Protein AF-A0A831SLT8-F1 (afdb_monomer_lite)

pLDDT: mean 89.21, std 11.45, range [41.09, 98.31]

Foldseek 3Di:
DPPPVLVVVLVVLQQVAFPLVQFAWPVNADACVNCVVPVVVDPDQWHAHPVNQWIAGPVVRDIDGQDPLQEDERRHGPVVVVVSCVVPQKHFYDDPRDGTGIHGVCSCVPPSVVVVVVSVVVVVVVVVVVVVVVVVVVVVVVVVVD

Secondary structure (DSSP, 8-state):
--SHHHHHHHHHHHHHSBGGGTSEEGGGPPPHHHHTT-GGG---SEEE-TTSSEEEETTTTEEEE--GGGEEETT-BHHHHHHHTTT-SEEEEEETTEEEEEEEGGGGGSHHHHHHHHHHHHHHHHHHHHHHHHHHHHHHHHHHT-

Radius of gyration: 22.19 Å; chains: 1; bounding box: 62×33×58 Å

Sequence (146 aa):
MTNRKLDDILEKFKQILTVEKIMTPREAFEYYEDWMDNLDETNFDILPAKNLKEYWNRKDKEFHRITSEIIVNTDLELWNLIDYFKDRDFYFVEQNGEIVGLVHFSDLNKQYVRILFYIIISELELKMHKVCNEKYRENEEEIKRK

Structure (mmCIF, N/CA/C/O backbone):
data_AF-A0A831SLT8-F1
#
_entry.id   AF-A0A831SLT8-F1
#
loop_
_atom_site.group_PDB
_atom_site.id
_atom_site.type_symbol
_atom_site.label_atom_id
_atom_site.label_alt_id
_atom_site.label_comp_id
_atom_site.label_asym_id
_atom_site.label_entity_id
_atom_site.label_seq_id
_atom_site.pdbx_PDB_ins_code
_atom_site.Cartn_x
_atom_site.Cartn_y
_atom_site.Cartn_z
_atom_site.occupancy
_atom_site.B_iso_or_equiv
_atom_site.auth_seq_id
_atom_site.auth_comp_id
_atom_site.auth_asym_id
_atom_site.auth_atom_id
_atom_site.pdbx_PDB_model_num
ATOM 1 N N . MET A 1 1 ? -17.936 10.193 31.405 1.00 41.09 1 MET A N 1
ATOM 2 C CA . MET A 1 1 ? -16.894 11.202 31.093 1.00 41.09 1 MET A CA 1
ATOM 3 C C . MET A 1 1 ? -15.635 10.599 30.438 1.00 41.09 1 MET A C 1
ATOM 5 O O . MET A 1 1 ? -14.632 11.289 30.340 1.00 41.09 1 MET A O 1
ATOM 9 N N . THR A 1 2 ? -15.673 9.363 29.914 1.00 51.66 2 THR A N 1
ATOM 10 C CA . THR A 1 2 ? -14.449 8.601 29.565 1.00 51.66 2 THR A CA 1
ATOM 11 C C . THR A 1 2 ? -14.179 8.457 28.055 1.00 51.66 2 THR A C 1
ATOM 13 O O . THR A 1 2 ? -13.103 8.016 27.685 1.00 51.66 2 THR A O 1
ATOM 16 N N . ASN A 1 3 ? -15.100 8.868 27.171 1.00 56.72 3 ASN A N 1
ATOM 17 C CA . ASN A 1 3 ? -14.991 8.585 25.728 1.00 56.72 3 ASN A CA 1
ATOM 18 C C . ASN A 1 3 ? -14.081 9.550 24.944 1.00 56.72 3 ASN A C 1
ATOM 20 O O . ASN A 1 3 ? -13.333 9.110 24.084 1.00 56.72 3 ASN A O 1
ATOM 24 N N . ARG A 1 4 ? -14.064 10.844 25.302 1.00 61.09 4 ARG A N 1
ATOM 25 C CA . ARG A 1 4 ? -13.336 11.885 24.545 1.00 61.09 4 ARG A CA 1
ATOM 26 C C . ARG A 1 4 ? -11.843 11.601 24.372 1.00 61.09 4 ARG A C 1
ATOM 28 O O . ARG A 1 4 ? -11.300 11.833 23.307 1.00 61.09 4 ARG A O 1
ATOM 35 N N . LYS A 1 5 ? -11.183 11.080 25.412 1.00 70.31 5 LYS A N 1
ATOM 36 C CA . LYS A 1 5 ? -9.735 10.828 25.370 1.00 70.31 5 LYS A CA 1
ATOM 37 C C . LYS A 1 5 ? -9.357 9.710 24.405 1.00 70.31 5 LYS A C 1
ATOM 39 O O . LYS A 1 5 ? -8.280 9.781 23.831 1.00 70.31 5 LYS A O 1
ATOM 44 N N . LEU A 1 6 ? -10.195 8.681 24.279 1.00 68.81 6 LEU A N 1
ATOM 45 C CA . LEU A 1 6 ? -9.922 7.588 23.357 1.00 68.81 6 LEU A CA 1
ATOM 46 C C . LEU A 1 6 ? -10.187 8.051 21.930 1.00 68.81 6 LEU A C 1
ATOM 48 O O . LEU A 1 6 ? -9.282 7.940 21.119 1.00 68.81 6 LEU A O 1
ATOM 52 N N . ASP A 1 7 ? -11.330 8.697 21.683 1.00 73.25 7 ASP A N 1
ATOM 53 C CA . ASP A 1 7 ? -11.671 9.291 20.384 1.00 73.25 7 ASP A CA 1
ATOM 54 C C . ASP A 1 7 ? -10.542 10.219 19.866 1.00 73.25 7 ASP A C 1
ATOM 56 O O . ASP A 1 7 ? -10.095 10.091 18.728 1.00 73.25 7 ASP A O 1
ATOM 60 N N . ASP A 1 8 ? -9.978 11.074 20.730 1.00 79.94 8 ASP A N 1
ATOM 61 C CA . ASP A 1 8 ? -8.839 11.946 20.388 1.00 79.94 8 ASP A CA 1
ATOM 62 C C . ASP A 1 8 ? -7.543 11.168 20.079 1.00 79.94 8 ASP A C 1
ATOM 64 O O . ASP A 1 8 ? -6.718 11.598 19.270 1.00 79.94 8 ASP A O 1
ATOM 68 N N . ILE A 1 9 ? -7.318 10.040 20.758 1.00 77.50 9 ILE A N 1
ATOM 69 C CA . ILE A 1 9 ? -6.169 9.161 20.513 1.00 77.50 9 ILE A CA 1
ATOM 70 C C . ILE A 1 9 ? -6.345 8.435 19.175 1.00 77.50 9 ILE A C 1
ATOM 72 O O . ILE A 1 9 ? -5.382 8.348 18.417 1.00 77.50 9 ILE A O 1
ATOM 76 N N . LEU A 1 10 ? -7.557 7.974 18.852 1.00 75.06 10 LEU A N 1
ATOM 77 C CA . LEU A 1 10 ? -7.872 7.332 17.574 1.00 75.06 10 LEU A CA 1
ATOM 78 C C . LEU A 1 10 ? -7.572 8.244 16.396 1.00 75.06 10 LEU A C 1
ATOM 80 O O . LEU A 1 10 ? -6.901 7.822 15.460 1.00 75.06 10 LEU A O 1
ATOM 84 N N . GLU A 1 11 ? -8.042 9.490 16.453 1.00 80.25 11 GLU A N 1
ATOM 85 C CA . GLU A 1 11 ? -7.822 10.458 15.377 1.00 80.25 11 GLU A CA 1
ATOM 86 C C . GLU A 1 11 ? -6.332 10.746 15.175 1.00 80.25 11 GLU A C 1
ATOM 88 O O . GLU A 1 11 ? -5.849 10.790 14.046 1.00 80.25 11 GLU A O 1
ATOM 93 N N . LYS A 1 12 ? -5.554 10.820 16.262 1.00 84.00 12 LYS A N 1
ATOM 94 C CA . LYS A 1 12 ? -4.091 10.926 16.163 1.00 84.00 12 LYS A CA 1
ATOM 95 C C . LYS A 1 12 ? -3.458 9.679 15.554 1.00 84.00 12 LYS A C 1
ATOM 97 O O . LYS A 1 12 ? -2.531 9.799 14.761 1.00 84.00 12 LYS A O 1
ATOM 102 N N . PHE A 1 13 ? -3.932 8.487 15.911 1.00 83.62 13 PHE A N 1
ATOM 103 C CA . PHE A 1 13 ? -3.409 7.248 15.340 1.00 83.62 13 PHE A CA 1
ATOM 104 C C . PHE A 1 13 ? -3.723 7.120 13.853 1.00 83.62 13 PHE A C 1
ATOM 106 O O . PHE A 1 13 ? -2.841 6.693 13.118 1.00 83.62 13 PHE A O 1
ATOM 113 N N . LYS A 1 14 ? -4.909 7.532 13.391 1.00 77.75 14 LYS A N 1
ATOM 114 C CA . LYS A 1 14 ? -5.246 7.536 11.956 1.00 77.75 14 LYS A CA 1
ATOM 115 C C . LYS A 1 14 ? -4.255 8.364 11.138 1.00 77.75 14 LYS A C 1
ATOM 117 O O . LYS A 1 14 ? -3.757 7.878 10.132 1.00 77.75 14 LYS A O 1
ATOM 122 N N . GLN A 1 15 ? -3.871 9.535 11.648 1.00 82.88 15 GLN A N 1
ATOM 123 C CA . GLN A 1 15 ? -2.899 10.422 10.996 1.00 82.88 15 GLN A CA 1
ATOM 124 C C . GLN A 1 15 ? -1.456 9.890 11.012 1.00 82.88 15 GLN A C 1
ATOM 126 O O . GLN A 1 15 ? -0.641 10.288 10.187 1.00 82.88 15 GLN A O 1
ATOM 131 N N . ILE A 1 16 ? -1.107 9.025 11.971 1.00 89.31 16 ILE A N 1
ATOM 132 C CA . ILE A 1 16 ? 0.254 8.476 12.122 1.00 89.31 16 ILE A CA 1
ATOM 133 C C . ILE A 1 16 ? 0.406 7.141 11.382 1.00 89.31 16 ILE A C 1
ATOM 135 O O . ILE A 1 16 ? 1.492 6.801 10.906 1.00 89.31 16 ILE A O 1
ATOM 139 N N . LEU A 1 17 ? -0.667 6.354 11.332 1.00 93.38 17 LEU A N 1
ATOM 140 C CA . LEU A 1 17 ? -0.710 5.043 10.706 1.00 93.38 17 LEU A CA 1
ATOM 141 C C . LEU A 1 17 ? -1.044 5.211 9.225 1.00 93.38 17 LEU A C 1
ATOM 143 O O . LEU A 1 17 ? -2.196 5.078 8.818 1.00 93.38 17 LEU A O 1
ATOM 147 N N . THR A 1 18 ? -0.011 5.475 8.431 1.00 96.06 18 THR A N 1
ATOM 148 C CA . THR A 1 18 ? -0.096 5.649 6.976 1.00 96.06 18 THR A CA 1
ATOM 149 C C . THR A 1 18 ? 0.601 4.518 6.217 1.00 96.06 18 THR A C 1
ATOM 151 O O . THR A 1 18 ? 1.358 3.732 6.800 1.00 96.06 18 THR A O 1
ATOM 154 N N . VAL A 1 19 ? 0.364 4.443 4.903 1.00 97.31 19 VAL A N 1
ATOM 155 C CA . VAL A 1 19 ? 1.014 3.497 3.977 1.00 97.31 19 VAL A CA 1
ATOM 156 C C . VAL A 1 19 ? 2.537 3.539 4.095 1.00 97.31 19 VAL A C 1
ATOM 158 O O . VAL A 1 19 ? 3.171 2.483 4.095 1.00 97.31 19 VAL A O 1
ATOM 161 N N . GLU A 1 20 ? 3.125 4.725 4.280 1.00 97.00 20 GLU A N 1
ATOM 162 C CA . GLU A 1 20 ? 4.570 4.900 4.481 1.00 97.00 20 GLU A CA 1
ATOM 163 C C . GLU A 1 20 ? 5.135 3.962 5.567 1.00 97.00 20 GLU A C 1
ATOM 165 O O . GLU A 1 20 ? 6.247 3.454 5.440 1.00 97.00 20 GLU A O 1
ATOM 170 N N . LYS A 1 21 ? 4.368 3.676 6.630 1.00 96.50 21 LYS A N 1
ATOM 171 C CA . LYS A 1 21 ? 4.820 2.830 7.749 1.00 96.50 21 LYS A CA 1
ATOM 172 C C . LYS A 1 21 ? 4.892 1.346 7.425 1.00 96.50 21 LYS A C 1
ATOM 174 O O . LYS A 1 21 ? 5.487 0.593 8.199 1.00 96.50 21 LYS A O 1
ATOM 179 N N . ILE A 1 22 ? 4.254 0.909 6.344 1.00 97.38 22 ILE A N 1
ATOM 180 C CA . ILE A 1 22 ? 4.140 -0.514 6.021 1.00 97.38 22 ILE A CA 1
ATOM 181 C C . ILE A 1 22 ? 4.614 -0.858 4.624 1.00 97.38 22 ILE A C 1
ATOM 183 O O . ILE A 1 22 ? 4.796 -2.039 4.365 1.00 97.38 22 ILE A O 1
ATOM 187 N N . MET A 1 23 ? 4.818 0.110 3.737 1.00 97.50 23 MET A N 1
ATOM 188 C CA . MET A 1 23 ? 5.311 -0.172 2.395 1.00 97.50 23 MET A CA 1
ATOM 189 C C . MET A 1 23 ? 6.705 -0.811 2.428 1.00 97.50 23 MET A C 1
ATOM 191 O O . MET A 1 23 ? 7.485 -0.631 3.366 1.00 97.50 23 MET A O 1
ATOM 195 N N . THR A 1 24 ? 7.027 -1.557 1.382 1.00 97.38 24 THR A N 1
ATOM 196 C CA . THR A 1 24 ? 8.409 -1.852 1.015 1.00 97.38 24 THR A CA 1
ATOM 197 C C . THR A 1 24 ? 8.989 -0.583 0.391 1.00 97.38 24 THR A C 1
ATOM 199 O O . THR A 1 24 ? 8.447 -0.113 -0.613 1.00 97.38 24 THR A O 1
ATOM 202 N N . PRO A 1 25 ? 10.029 0.023 0.984 1.00 97.62 25 PRO A N 1
ATOM 203 C CA . PRO A 1 25 ? 10.616 1.244 0.451 1.00 97.62 25 PRO A CA 1
ATOM 204 C C . PRO A 1 25 ? 11.401 0.941 -0.830 1.00 97.62 25 PRO A C 1
ATOM 206 O O . PRO A 1 25 ? 11.881 -0.180 -1.023 1.00 97.62 25 PRO A O 1
ATOM 209 N N . ARG A 1 26 ? 11.549 1.940 -1.703 1.00 96.44 26 ARG A N 1
ATOM 210 C CA . ARG A 1 26 ? 12.222 1.806 -3.005 1.00 96.44 26 ARG A CA 1
ATOM 211 C C . ARG A 1 26 ? 13.638 1.237 -2.903 1.00 96.44 26 ARG A C 1
ATOM 213 O O . ARG A 1 26 ? 14.074 0.516 -3.796 1.00 96.44 26 ARG A O 1
ATOM 220 N N . GLU A 1 27 ? 14.364 1.544 -1.833 1.00 95.88 27 GLU A N 1
ATOM 221 C CA . GLU A 1 27 ? 15.727 1.051 -1.598 1.00 95.88 27 GLU A CA 1
ATOM 222 C C . GLU A 1 27 ? 15.775 -0.462 -1.343 1.00 95.88 27 GLU A C 1
ATOM 224 O O . GLU A 1 27 ? 16.837 -1.066 -1.461 1.00 95.88 27 GLU A O 1
ATOM 229 N N . ALA A 1 28 ? 14.637 -1.065 -0.996 1.00 96.00 28 ALA A N 1
ATOM 230 C CA . ALA A 1 28 ? 14.470 -2.499 -0.787 1.00 96.00 28 ALA A CA 1
ATOM 231 C C . ALA A 1 28 ? 13.748 -3.186 -1.961 1.00 96.00 28 ALA A C 1
ATOM 233 O O . ALA A 1 28 ? 13.301 -4.323 -1.818 1.00 96.00 28 ALA A O 1
ATOM 234 N N . PHE A 1 29 ? 13.582 -2.500 -3.096 1.00 95.56 29 PHE A N 1
ATOM 235 C CA . PHE A 1 29 ? 13.006 -3.110 -4.288 1.00 95.56 29 PHE A CA 1
ATOM 236 C C . PHE A 1 29 ? 13.951 -4.133 -4.901 1.00 95.56 29 PHE A C 1
ATOM 238 O O . PHE A 1 29 ? 15.136 -3.875 -5.095 1.00 95.56 29 PHE A O 1
ATOM 245 N N . GLU A 1 30 ? 13.356 -5.248 -5.296 1.00 95.44 30 GLU A N 1
ATOM 246 C CA . GLU A 1 30 ? 13.914 -6.195 -6.248 1.00 95.44 30 GLU A CA 1
ATOM 247 C C . GLU A 1 30 ? 13.312 -5.860 -7.612 1.00 95.44 30 GLU A C 1
ATOM 249 O O . GLU A 1 30 ? 12.085 -5.785 -7.745 1.00 95.44 30 GLU A O 1
ATOM 254 N N . TYR A 1 31 ? 14.153 -5.601 -8.613 1.00 96.81 31 TYR A N 1
ATOM 255 C CA . TYR A 1 31 ? 13.679 -5.210 -9.938 1.00 96.81 31 TYR A CA 1
ATOM 256 C C . TYR A 1 31 ? 13.625 -6.410 -10.875 1.00 96.81 31 TYR A C 1
ATOM 258 O O . TYR A 1 31 ? 14.389 -7.365 -10.737 1.00 96.81 31 TYR A O 1
ATOM 266 N N . TYR A 1 32 ? 12.754 -6.342 -11.880 1.00 96.94 32 TYR A N 1
ATOM 267 C CA . TYR A 1 32 ? 12.656 -7.377 -12.910 1.00 96.94 32 TYR A CA 1
ATOM 268 C C . TYR A 1 32 ? 14.021 -7.693 -13.535 1.00 96.94 32 TYR A C 1
ATOM 270 O O . TYR A 1 32 ? 14.386 -8.855 -13.703 1.00 96.94 32 TYR A O 1
ATOM 278 N N . GLU A 1 33 ? 14.798 -6.656 -13.845 1.00 96.38 33 GLU A N 1
ATOM 279 C CA . GLU A 1 33 ? 16.105 -6.777 -14.483 1.00 96.38 33 GLU A CA 1
ATOM 280 C C . GLU A 1 33 ? 17.133 -7.522 -13.621 1.00 96.38 33 GLU A C 1
ATOM 282 O O . GLU A 1 33 ? 18.106 -8.035 -14.167 1.00 96.38 33 GLU A O 1
ATOM 287 N N . ASP A 1 34 ? 16.929 -7.601 -12.303 1.00 94.69 34 ASP A N 1
ATOM 288 C CA . ASP A 1 34 ? 17.797 -8.358 -11.392 1.00 94.69 34 ASP A CA 1
ATOM 289 C C . ASP A 1 34 ? 17.455 -9.862 -11.391 1.00 94.69 34 ASP A C 1
ATOM 291 O O . ASP A 1 34 ? 18.277 -10.691 -11.005 1.00 94.69 34 ASP A O 1
ATOM 295 N N . TRP A 1 35 ? 16.268 -10.222 -11.892 1.00 94.69 35 TRP A N 1
ATOM 296 C CA . TRP A 1 35 ? 15.725 -11.584 -11.905 1.00 94.69 35 TRP A CA 1
ATOM 297 C C . TRP A 1 35 ? 15.496 -12.153 -13.308 1.00 94.69 35 TRP A C 1
ATOM 299 O O . TRP A 1 35 ? 15.057 -13.294 -13.417 1.00 94.69 35 TRP A O 1
ATOM 309 N N . MET A 1 36 ? 15.789 -11.402 -14.376 1.00 91.69 36 MET A N 1
ATOM 310 C CA . MET A 1 36 ? 15.404 -11.736 -15.757 1.00 91.69 36 MET A CA 1
ATOM 311 C C . MET A 1 36 ? 15.813 -13.154 -16.197 1.00 91.69 36 MET A C 1
ATOM 313 O O . MET A 1 36 ? 15.041 -13.819 -16.886 1.00 91.69 36 MET A O 1
ATOM 317 N N . ASP A 1 37 ? 16.980 -13.636 -15.759 1.00 92.56 37 ASP A N 1
ATOM 318 C CA . ASP A 1 37 ? 17.481 -14.974 -16.105 1.00 92.56 37 ASP A CA 1
ATOM 319 C C . ASP A 1 37 ? 16.885 -16.102 -15.237 1.00 92.56 37 ASP A C 1
ATOM 321 O O . ASP A 1 37 ? 16.933 -17.264 -15.631 1.00 92.56 37 ASP A O 1
ATOM 325 N N . ASN A 1 38 ? 16.294 -15.775 -14.080 1.00 92.69 38 ASN A N 1
ATOM 326 C CA . ASN A 1 38 ? 15.809 -16.733 -13.076 1.00 92.69 38 ASN A CA 1
ATOM 327 C C . ASN A 1 38 ? 14.399 -16.376 -12.556 1.00 92.69 38 ASN A C 1
ATOM 329 O O . ASN A 1 38 ? 14.089 -16.559 -11.378 1.00 92.69 38 ASN A O 1
ATOM 333 N N . LEU A 1 39 ? 13.520 -15.861 -13.424 1.00 89.75 39 LEU A N 1
ATOM 334 C CA . LEU A 1 39 ? 12.175 -15.402 -13.035 1.00 89.75 39 LEU A CA 1
ATOM 335 C C . LEU A 1 39 ? 11.316 -16.494 -12.394 1.00 89.75 39 LEU A C 1
ATOM 337 O O . LEU A 1 39 ? 10.480 -16.195 -11.550 1.00 89.75 39 LEU A O 1
ATOM 341 N N . ASP A 1 40 ? 11.495 -17.761 -12.767 1.00 87.62 40 ASP A N 1
ATOM 342 C CA . ASP A 1 40 ? 10.714 -18.847 -12.169 1.00 87.62 40 ASP A CA 1
ATOM 343 C C . ASP A 1 40 ? 11.149 -19.154 -10.717 1.00 87.62 40 ASP A C 1
ATOM 345 O O . ASP A 1 40 ? 10.362 -19.719 -9.954 1.00 87.62 40 ASP A O 1
ATOM 349 N N . GLU A 1 41 ? 12.351 -18.724 -10.309 1.00 89.75 41 GLU A N 1
ATOM 350 C CA . GLU A 1 41 ? 12.899 -18.897 -8.953 1.00 89.75 41 GLU A CA 1
ATOM 351 C C . GLU A 1 41 ? 12.510 -17.765 -7.992 1.00 89.75 41 GLU A C 1
ATOM 353 O O . GLU A 1 41 ? 12.667 -17.898 -6.776 1.00 89.75 41 GLU A O 1
ATOM 358 N N . THR A 1 42 ? 11.986 -16.652 -8.513 1.00 89.25 42 THR A N 1
ATOM 359 C CA . THR A 1 42 ? 11.588 -15.519 -7.679 1.00 89.25 42 THR A CA 1
ATOM 360 C C . THR A 1 42 ? 10.387 -15.862 -6.796 1.00 89.25 42 THR A C 1
ATOM 362 O O . THR A 1 42 ? 9.488 -16.615 -7.181 1.00 89.25 42 THR A O 1
ATOM 365 N N . ASN A 1 43 ? 10.338 -15.281 -5.599 1.00 90.12 43 ASN A N 1
ATOM 366 C CA . ASN A 1 43 ? 9.179 -15.359 -4.704 1.00 90.12 43 ASN A CA 1
ATOM 367 C C . ASN A 1 43 ? 8.304 -14.098 -4.765 1.00 90.12 43 ASN A C 1
ATOM 369 O O . ASN A 1 43 ? 7.370 -13.973 -3.977 1.00 90.12 43 ASN A O 1
ATOM 373 N N . PHE A 1 44 ? 8.599 -13.171 -5.679 1.00 92.06 44 PHE A N 1
ATOM 374 C CA . PHE A 1 44 ? 7.848 -11.931 -5.838 1.00 92.06 44 PHE A CA 1
ATOM 375 C C . PHE A 1 44 ? 6.758 -12.085 -6.898 1.00 92.06 44 PHE A C 1
ATOM 377 O O . PHE A 1 44 ? 7.015 -12.530 -8.017 1.00 92.06 44 PHE A O 1
ATOM 384 N N . ASP A 1 45 ? 5.534 -11.698 -6.548 1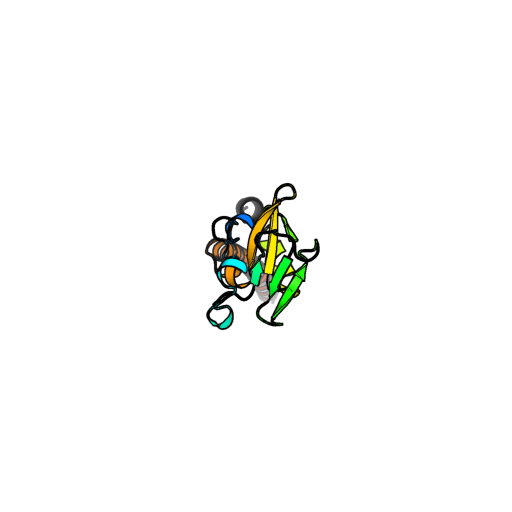.00 92.88 45 ASP A N 1
ATOM 385 C CA . ASP A 1 45 ? 4.412 -11.689 -7.491 1.00 92.88 45 ASP A CA 1
ATOM 386 C C . ASP A 1 45 ? 4.502 -10.512 -8.468 1.00 92.88 45 ASP A C 1
ATOM 388 O O . ASP A 1 45 ? 4.067 -10.616 -9.614 1.00 92.88 45 ASP A O 1
ATOM 392 N N . ILE A 1 46 ? 5.100 -9.406 -8.019 1.00 95.75 46 ILE A N 1
ATOM 393 C CA . ILE A 1 46 ? 5.243 -8.154 -8.758 1.00 95.75 46 ILE A CA 1
ATOM 394 C C . ILE A 1 46 ? 6.703 -7.716 -8.704 1.00 95.75 46 ILE A C 1
ATOM 396 O O . ILE A 1 46 ? 7.269 -7.583 -7.620 1.00 95.75 46 ILE A O 1
ATOM 400 N N . LEU A 1 47 ? 7.289 -7.459 -9.873 1.00 97.00 47 LEU A N 1
ATOM 401 C CA . LEU A 1 47 ? 8.649 -6.945 -10.016 1.00 97.00 47 LEU A CA 1
ATOM 402 C C . LEU A 1 47 ? 8.615 -5.637 -10.815 1.00 97.00 47 LEU A C 1
ATOM 404 O O . LEU A 1 47 ? 8.320 -5.662 -12.012 1.00 97.00 47 LEU A O 1
ATOM 408 N N . PRO A 1 48 ? 8.896 -4.480 -10.197 1.00 97.56 48 PRO A N 1
ATOM 409 C CA . PRO A 1 48 ? 9.013 -3.221 -10.922 1.00 97.56 48 PRO A CA 1
ATOM 410 C C . PRO A 1 48 ? 10.165 -3.275 -11.932 1.00 97.56 48 PRO A C 1
ATOM 412 O O . PRO A 1 48 ? 11.210 -3.864 -11.655 1.00 97.56 48 PRO A O 1
ATOM 415 N N . ALA A 1 49 ? 10.015 -2.618 -13.080 1.00 97.44 49 ALA A N 1
ATOM 416 C CA . ALA A 1 49 ? 11.155 -2.335 -13.949 1.00 97.44 49 ALA A CA 1
ATOM 417 C C . ALA A 1 49 ? 11.969 -1.160 -13.386 1.00 97.44 49 ALA A C 1
ATOM 419 O O . ALA A 1 49 ? 11.415 -0.252 -12.755 1.00 97.44 49 ALA A O 1
ATOM 420 N N . LYS A 1 50 ? 13.276 -1.101 -13.665 1.00 96.44 50 LYS A N 1
ATOM 421 C CA . LYS A 1 50 ? 14.167 -0.021 -13.181 1.00 96.44 50 LYS A CA 1
ATOM 422 C C . LYS A 1 50 ? 13.753 1.371 -13.658 1.00 96.44 50 LYS A C 1
ATOM 424 O O . LYS A 1 50 ? 14.087 2.371 -13.024 1.00 96.44 50 LYS A O 1
ATOM 429 N N . ASN A 1 51 ? 13.012 1.450 -14.763 1.00 95.25 51 ASN A N 1
ATOM 430 C CA . ASN A 1 51 ? 12.463 2.705 -15.272 1.00 95.25 51 ASN A CA 1
ATOM 431 C C . ASN A 1 51 ? 11.278 3.249 -14.443 1.00 95.25 51 ASN A C 1
ATOM 433 O O . ASN A 1 51 ? 10.891 4.396 -14.668 1.00 95.25 51 ASN A O 1
ATOM 437 N N . LEU A 1 52 ? 10.715 2.447 -13.524 1.00 95.81 52 LEU A N 1
ATOM 438 C CA . LEU A 1 52 ? 9.550 2.748 -12.679 1.00 95.81 52 LEU A CA 1
ATOM 439 C C . LEU A 1 52 ? 8.326 3.274 -13.445 1.00 95.81 52 LEU A C 1
ATOM 441 O O . LEU A 1 52 ? 7.540 4.067 -12.931 1.00 95.81 52 LEU A O 1
ATOM 445 N N . LYS A 1 53 ? 8.155 2.829 -14.690 1.00 96.56 53 LYS A N 1
ATOM 446 C CA . LYS A 1 53 ? 6.979 3.106 -15.531 1.00 96.56 53 LYS A CA 1
ATOM 447 C C . LYS A 1 53 ? 6.150 1.861 -15.795 1.00 96.56 53 LYS A C 1
ATOM 449 O O . LYS A 1 53 ? 5.005 1.963 -16.232 1.00 96.56 53 LYS A O 1
ATOM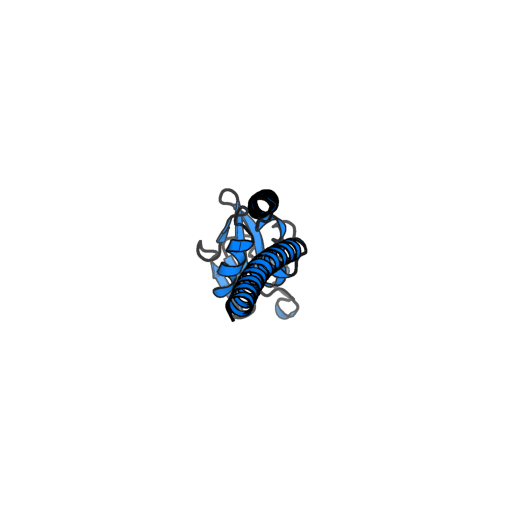 454 N N . GLU A 1 54 ? 6.730 0.698 -15.553 1.00 97.81 54 GLU A N 1
ATOM 455 C CA . GLU A 1 54 ? 6.116 -0.597 -15.769 1.00 97.81 54 GLU A CA 1
ATOM 456 C C . GLU A 1 54 ? 6.569 -1.589 -14.704 1.00 97.81 54 GLU A C 1
ATOM 458 O O . GLU A 1 54 ? 7.526 -1.357 -13.960 1.00 97.81 54 GLU A O 1
ATOM 463 N N . TYR A 1 55 ? 5.847 -2.693 -14.627 1.00 97.69 55 TYR A N 1
ATOM 464 C CA . TYR A 1 55 ? 6.150 -3.806 -13.754 1.00 97.69 55 TYR A CA 1
ATOM 465 C C . TYR A 1 55 ? 5.817 -5.104 -14.468 1.00 97.69 55 TYR A C 1
ATOM 467 O O . TYR A 1 55 ? 4.898 -5.166 -15.286 1.00 97.69 55 TYR A O 1
ATOM 475 N N . TRP A 1 56 ? 6.572 -6.137 -14.145 1.00 97.25 56 TRP A N 1
ATOM 476 C CA . TRP A 1 56 ? 6.274 -7.495 -14.539 1.00 97.25 56 TRP A CA 1
ATOM 477 C C . TRP A 1 56 ? 5.387 -8.149 -13.482 1.00 97.25 56 TRP A C 1
ATOM 479 O O . TRP A 1 56 ? 5.632 -8.010 -12.279 1.00 97.25 56 TRP A O 1
ATOM 489 N N . ASN A 1 57 ? 4.356 -8.856 -13.933 1.00 95.38 57 ASN A N 1
ATOM 490 C CA . ASN A 1 57 ? 3.438 -9.587 -13.074 1.00 95.38 57 ASN A CA 1
ATOM 491 C C . ASN A 1 57 ? 3.626 -11.092 -13.274 1.00 95.38 57 ASN A C 1
ATOM 493 O O . ASN A 1 57 ? 3.505 -11.620 -14.377 1.00 95.38 57 ASN A O 1
ATOM 497 N N . ARG A 1 58 ? 3.889 -11.809 -12.183 1.00 93.44 58 ARG A N 1
ATOM 498 C CA . ARG A 1 58 ? 4.127 -13.252 -12.213 1.00 93.44 58 ARG A CA 1
ATOM 499 C C . ARG A 1 58 ? 2.907 -14.050 -12.656 1.00 93.44 58 ARG A C 1
ATOM 501 O O . ARG A 1 58 ? 3.058 -15.101 -13.279 1.00 93.44 58 ARG A O 1
ATOM 508 N N . LYS A 1 59 ? 1.704 -13.579 -12.317 1.00 92.00 59 LYS A N 1
ATOM 509 C CA . LYS A 1 59 ? 0.449 -14.311 -12.530 1.00 92.00 59 LYS A CA 1
ATOM 510 C C . LYS A 1 59 ? 0.124 -14.485 -14.010 1.00 92.00 59 LYS A C 1
ATOM 512 O O . LYS A 1 59 ? -0.314 -15.560 -14.410 1.00 92.00 59 LYS A O 1
ATOM 517 N N . ASP A 1 60 ? 0.316 -13.434 -14.798 1.00 94.00 60 ASP A N 1
ATOM 518 C CA . ASP A 1 60 ? 0.074 -13.431 -16.245 1.00 94.00 60 ASP A CA 1
ATOM 519 C C . ASP A 1 60 ? 1.371 -13.499 -17.068 1.00 94.00 60 ASP A C 1
ATOM 521 O O . ASP A 1 60 ? 1.316 -13.803 -18.256 1.00 94.00 60 ASP A O 1
ATOM 525 N N . LYS A 1 61 ? 2.534 -13.330 -16.424 1.00 93.12 61 LYS A N 1
ATOM 526 C CA . LYS A 1 61 ? 3.867 -13.279 -17.039 1.00 93.12 61 LYS A CA 1
ATOM 527 C C . LYS A 1 61 ? 4.024 -12.127 -18.038 1.00 93.12 61 LYS A C 1
ATOM 529 O O . LYS A 1 61 ? 4.860 -12.216 -18.939 1.00 93.12 61 LYS A O 1
ATOM 534 N N . GLU A 1 62 ? 3.274 -11.041 -17.865 1.00 95.69 62 GLU A N 1
ATOM 535 C CA . GLU A 1 62 ? 3.281 -9.883 -18.761 1.00 95.69 62 GLU A CA 1
ATOM 536 C C . GLU A 1 62 ? 3.784 -8.602 -18.082 1.00 95.69 62 GLU A C 1
ATOM 538 O O . GLU A 1 62 ? 3.829 -8.475 -16.855 1.00 95.69 62 GLU A O 1
ATOM 543 N N . PHE A 1 63 ? 4.178 -7.637 -18.919 1.00 97.19 63 PHE A N 1
ATOM 544 C CA . PHE A 1 63 ? 4.483 -6.279 -18.488 1.00 97.19 63 PHE A CA 1
ATOM 545 C C . PHE A 1 63 ? 3.235 -5.410 -18.503 1.00 97.19 63 PHE A C 1
ATOM 547 O O . PHE A 1 63 ? 2.514 -5.332 -19.498 1.00 97.19 63 PHE A O 1
ATOM 554 N N . HIS A 1 64 ? 3.056 -4.667 -17.420 1.00 97.69 64 HIS A N 1
ATOM 555 C CA . HIS A 1 64 ? 1.958 -3.736 -17.233 1.00 97.69 64 HIS A CA 1
ATOM 556 C C . HIS A 1 64 ? 2.499 -2.350 -16.938 1.00 97.69 64 HIS A C 1
ATOM 558 O O . HIS A 1 64 ? 3.493 -2.186 -16.233 1.00 97.69 64 HIS A O 1
ATOM 564 N N . ARG A 1 65 ? 1.818 -1.324 -17.446 1.00 97.81 65 ARG A N 1
ATOM 565 C CA . ARG A 1 65 ? 2.168 0.060 -17.125 1.00 97.81 65 ARG A CA 1
ATOM 566 C C . ARG A 1 65 ? 1.731 0.408 -15.710 1.00 97.81 65 ARG A C 1
ATOM 568 O O . ARG A 1 65 ? 0.641 0.038 -15.279 1.00 97.81 65 ARG A O 1
ATOM 575 N N . ILE A 1 66 ? 2.552 1.197 -15.030 1.00 97.25 66 ILE A N 1
ATOM 576 C CA . ILE A 1 66 ? 2.171 1.843 -13.780 1.00 97.25 66 ILE A CA 1
ATOM 577 C C . ILE A 1 66 ? 1.278 3.033 -14.131 1.00 97.25 66 ILE A C 1
ATOM 579 O O . ILE A 1 66 ? 1.719 4.024 -14.711 1.00 97.25 66 ILE A O 1
ATOM 583 N N . THR A 1 67 ? -0.007 2.896 -13.823 1.00 96.38 67 THR A N 1
ATOM 584 C CA . THR A 1 67 ? -1.039 3.913 -14.048 1.00 96.38 67 THR A CA 1
ATOM 585 C C . THR A 1 67 ? -1.547 4.459 -12.721 1.00 96.38 67 THR A C 1
ATOM 587 O O . THR A 1 67 ? -1.447 3.784 -11.701 1.00 96.38 67 THR A O 1
ATOM 590 N N . SER A 1 68 ? -2.193 5.626 -12.735 1.00 95.00 68 SER A N 1
ATOM 591 C CA . SER A 1 68 ? -2.772 6.244 -11.532 1.00 95.00 68 SER A CA 1
ATOM 592 C C . SER A 1 68 ? -3.738 5.338 -10.756 1.00 95.00 68 SER A C 1
ATOM 594 O O . SER A 1 68 ? -3.864 5.485 -9.550 1.00 95.00 68 SER A O 1
ATOM 596 N N . GLU A 1 69 ? -4.393 4.375 -11.413 1.00 95.62 69 GLU A N 1
ATOM 597 C CA . GLU A 1 69 ? -5.295 3.406 -10.765 1.00 95.62 69 GLU A CA 1
ATOM 598 C C . GLU A 1 69 ? -4.601 2.415 -9.817 1.00 95.62 69 GLU A C 1
ATOM 600 O O . GLU A 1 69 ? -5.272 1.744 -9.035 1.00 95.62 69 GLU A O 1
ATOM 605 N N . ILE A 1 70 ? -3.276 2.283 -9.912 1.00 96.31 70 ILE A N 1
ATOM 606 C CA . ILE A 1 70 ? -2.476 1.390 -9.064 1.00 96.31 70 ILE A CA 1
ATOM 607 C C . ILE A 1 70 ? -1.464 2.162 -8.213 1.00 96.31 70 ILE A C 1
ATOM 609 O O . ILE A 1 70 ? -0.499 1.579 -7.725 1.00 96.31 70 ILE A O 1
ATOM 613 N N . ILE A 1 71 ? -1.677 3.470 -8.051 1.00 97.81 71 ILE A N 1
ATOM 614 C CA . ILE A 1 71 ? -0.842 4.354 -7.241 1.00 97.81 71 ILE A CA 1
ATOM 615 C C . ILE A 1 71 ? -1.653 4.856 -6.045 1.00 97.81 71 ILE A C 1
ATOM 617 O O . ILE A 1 71 ? -2.792 5.296 -6.192 1.00 97.81 71 ILE A O 1
ATOM 621 N N . VAL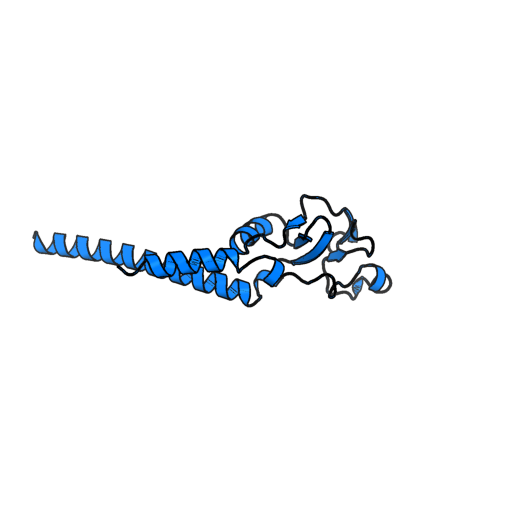 A 1 72 ? -1.041 4.830 -4.865 1.00 97.94 72 VAL A N 1
ATOM 622 C CA . VAL A 1 72 ? -1.532 5.481 -3.644 1.00 97.94 72 VAL A CA 1
ATOM 623 C C . VAL A 1 72 ? -0.479 6.449 -3.113 1.00 97.94 72 VAL A C 1
ATOM 625 O O . VAL A 1 72 ? 0.707 6.290 -3.386 1.00 97.94 72 VAL A O 1
ATOM 628 N N . ASN A 1 73 ? -0.885 7.454 -2.341 1.00 97.69 73 ASN A N 1
ATOM 629 C CA . ASN A 1 73 ? 0.062 8.379 -1.722 1.00 97.69 73 ASN A CA 1
ATOM 630 C C . ASN A 1 73 ? 0.621 7.802 -0.408 1.00 97.69 73 ASN A C 1
ATOM 632 O O . ASN A 1 73 ? -0.069 7.074 0.308 1.00 97.69 73 ASN A O 1
ATOM 636 N N . THR A 1 74 ? 1.864 8.150 -0.074 1.00 97.25 74 THR A N 1
ATOM 637 C CA . THR A 1 74 ? 2.486 7.875 1.234 1.00 97.25 74 THR A CA 1
ATOM 638 C C . THR A 1 74 ? 1.637 8.258 2.449 1.00 97.25 74 THR A C 1
ATOM 640 O O . THR A 1 74 ? 1.718 7.578 3.475 1.00 97.25 74 THR A O 1
ATOM 643 N N . ASP A 1 75 ? 0.838 9.323 2.347 1.00 95.88 75 ASP A N 1
ATOM 644 C CA . ASP A 1 75 ? -0.012 9.843 3.421 1.00 95.88 75 ASP A CA 1
ATOM 645 C C . ASP A 1 75 ? -1.365 9.126 3.548 1.00 95.88 75 ASP A C 1
ATOM 647 O O . ASP A 1 75 ? -2.114 9.398 4.489 1.00 95.88 75 ASP A O 1
ATOM 651 N N . LEU A 1 76 ? -1.666 8.170 2.659 1.00 96.00 76 LEU A N 1
ATOM 652 C CA . LEU A 1 76 ? -2.888 7.383 2.737 1.00 96.00 76 LEU A CA 1
ATOM 653 C C . LEU A 1 76 ? -2.938 6.636 4.074 1.00 96.00 76 LEU A C 1
ATOM 655 O O . LEU A 1 76 ? -2.068 5.825 4.397 1.00 96.00 76 LEU A O 1
ATOM 659 N N . GLU A 1 77 ? -3.984 6.898 4.850 1.00 95.06 77 GLU A N 1
ATOM 660 C CA . GLU A 1 77 ? -4.212 6.241 6.134 1.00 95.06 77 GLU A CA 1
ATOM 661 C C . GLU A 1 77 ? -4.425 4.733 5.938 1.00 95.06 77 GLU A C 1
ATOM 663 O O . GLU A 1 77 ? -5.173 4.301 5.055 1.00 95.06 77 GLU A O 1
ATOM 668 N N . LEU A 1 78 ? -3.837 3.918 6.817 1.00 94.88 78 LEU A N 1
ATOM 669 C CA . LEU A 1 78 ? -3.965 2.457 6.768 1.00 94.88 78 LEU A CA 1
ATOM 670 C C . LEU A 1 78 ? -5.416 1.986 6.880 1.00 94.88 78 LEU A C 1
ATOM 672 O O . LEU A 1 78 ? -5.756 0.932 6.350 1.00 94.88 78 LEU A O 1
ATOM 676 N N . TRP A 1 79 ? -6.274 2.768 7.541 1.00 90.44 79 TRP A N 1
ATOM 677 C CA . TRP A 1 79 ? -7.708 2.490 7.589 1.00 90.44 79 TRP A CA 1
ATOM 678 C C . TRP A 1 79 ? -8.322 2.455 6.190 1.00 90.44 79 TRP A C 1
ATOM 680 O O . TRP A 1 79 ? -9.057 1.530 5.859 1.00 90.44 79 TRP A O 1
ATOM 690 N N . ASN A 1 80 ? -7.986 3.448 5.367 1.00 92.56 80 ASN A N 1
ATOM 691 C CA . ASN A 1 80 ? -8.520 3.578 4.019 1.00 92.56 80 ASN A CA 1
ATOM 692 C C . ASN A 1 80 ? -7.856 2.570 3.080 1.00 92.56 80 ASN A C 1
ATOM 694 O O . ASN A 1 80 ? -8.531 2.007 2.229 1.00 92.56 80 ASN A O 1
ATOM 698 N N . LEU A 1 81 ? -6.566 2.269 3.273 1.00 94.75 81 LEU A N 1
ATOM 699 C CA . LEU A 1 81 ? -5.843 1.271 2.479 1.00 94.75 81 LEU A CA 1
ATOM 700 C C . LEU A 1 81 ? -6.526 -0.111 2.473 1.00 94.75 81 LEU A C 1
ATOM 702 O O . LEU A 1 81 ? -6.508 -0.796 1.454 1.00 94.75 81 LEU A O 1
ATOM 706 N N . ILE A 1 82 ? -7.154 -0.525 3.579 1.00 91.38 82 ILE A N 1
ATOM 707 C CA . ILE A 1 82 ? -7.865 -1.814 3.654 1.00 91.38 82 ILE A CA 1
ATOM 708 C C . ILE A 1 82 ? -8.965 -1.910 2.585 1.00 91.38 82 ILE A C 1
ATOM 710 O O . ILE A 1 82 ? -9.187 -2.986 2.032 1.00 91.38 82 ILE A O 1
ATOM 714 N N . ASP A 1 83 ? -9.635 -0.800 2.267 1.00 92.25 83 ASP A N 1
ATOM 715 C CA . ASP A 1 83 ? -10.673 -0.779 1.238 1.00 92.25 83 ASP A CA 1
ATOM 716 C C . ASP A 1 83 ? -10.100 -0.911 -0.176 1.00 92.25 83 ASP A C 1
ATOM 718 O O . ASP A 1 83 ? -10.731 -1.544 -1.016 1.00 92.25 83 ASP A O 1
ATOM 722 N N . TYR A 1 84 ? -8.895 -0.392 -0.423 1.00 94.88 84 TYR A N 1
ATOM 723 C CA . TYR A 1 84 ? -8.217 -0.511 -1.718 1.00 94.88 84 TYR A CA 1
ATOM 724 C C . TYR A 1 84 ? -7.901 -1.980 -2.029 1.00 94.88 84 TYR A C 1
ATOM 726 O O . TYR A 1 84 ? -8.112 -2.457 -3.142 1.00 94.88 84 TYR A O 1
ATOM 734 N N . PHE A 1 85 ? -7.511 -2.750 -1.013 1.00 95.38 85 PHE A N 1
ATOM 735 C CA . PHE A 1 85 ? -7.220 -4.174 -1.174 1.00 95.38 85 PHE A CA 1
ATOM 736 C C . PHE A 1 85 ? -8.427 -5.056 -1.546 1.00 95.38 85 PHE A C 1
ATOM 738 O O . PHE A 1 85 ? -8.265 -6.252 -1.776 1.00 95.38 85 PHE A O 1
ATOM 745 N N . LYS A 1 86 ? -9.644 -4.501 -1.630 1.00 91.75 86 LYS A N 1
ATOM 746 C CA . LYS A 1 86 ? -10.806 -5.215 -2.184 1.00 91.75 86 LYS A CA 1
ATOM 747 C C . LYS A 1 86 ? -10.705 -5.411 -3.695 1.00 91.75 86 LYS A C 1
ATOM 749 O O . LYS A 1 86 ? -11.261 -6.379 -4.209 1.00 91.75 86 LYS A O 1
ATOM 754 N N . ASP A 1 87 ? -10.012 -4.504 -4.380 1.00 91.44 87 ASP A N 1
ATOM 755 C CA . ASP A 1 87 ? -9.957 -4.466 -5.840 1.00 91.44 87 ASP A CA 1
ATOM 756 C C . ASP A 1 87 ? -8.647 -5.044 -6.393 1.00 91.44 87 ASP A C 1
ATOM 758 O O . ASP A 1 87 ? -8.625 -5.579 -7.505 1.00 91.44 87 ASP A O 1
ATOM 762 N N . ARG A 1 88 ? -7.539 -4.916 -5.648 1.00 93.31 88 ARG A N 1
ATOM 763 C CA . ARG A 1 88 ? -6.190 -5.315 -6.086 1.00 93.31 88 ARG A CA 1
ATOM 764 C C . ARG A 1 88 ? -5.338 -5.778 -4.912 1.00 93.31 88 ARG A C 1
ATOM 766 O O . ARG A 1 88 ? -5.501 -5.283 -3.808 1.00 93.31 88 ARG A O 1
ATOM 773 N N . ASP A 1 89 ? -4.362 -6.641 -5.175 1.00 95.19 89 ASP A N 1
ATOM 774 C CA . ASP A 1 89 ? -3.473 -7.185 -4.136 1.00 95.19 89 ASP A CA 1
ATOM 775 C C . ASP A 1 89 ? -2.271 -6.279 -3.813 1.00 95.19 89 ASP A C 1
ATOM 777 O O . ASP A 1 89 ? -1.542 -6.534 -2.856 1.00 95.19 89 ASP A O 1
ATOM 781 N N . PHE A 1 90 ? -2.029 -5.221 -4.592 1.00 97.44 90 PHE A N 1
ATOM 782 C CA . PHE A 1 90 ? -0.892 -4.323 -4.392 1.00 97.44 90 PHE A CA 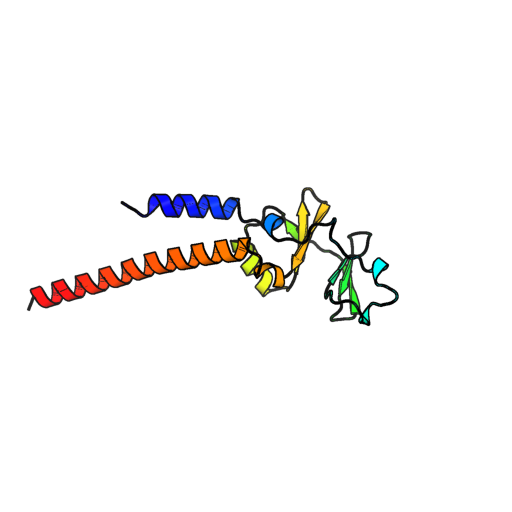1
ATOM 783 C C . PHE A 1 90 ? -1.125 -2.934 -4.987 1.00 97.44 90 PHE A C 1
ATOM 785 O O . PHE A 1 90 ? -1.942 -2.757 -5.893 1.00 97.44 90 PHE A O 1
ATOM 792 N N . TYR A 1 91 ? -0.338 -1.975 -4.501 1.00 98.31 91 TYR A N 1
ATOM 793 C CA . TYR A 1 91 ? -0.268 -0.610 -5.006 1.00 98.31 91 TYR A CA 1
ATOM 794 C C . TYR A 1 91 ? 1.173 -0.103 -4.980 1.00 98.31 91 TYR A C 1
ATOM 796 O O . TYR A 1 91 ? 1.932 -0.371 -4.045 1.00 98.31 91 TYR A O 1
ATOM 804 N N . PHE A 1 92 ? 1.543 0.674 -5.991 1.00 98.31 92 PHE A N 1
ATOM 805 C CA . PHE A 1 92 ? 2.725 1.522 -5.930 1.00 98.31 92 PHE A CA 1
ATOM 806 C C . PHE A 1 92 ? 2.444 2.726 -5.037 1.00 98.31 92 PHE A C 1
ATOM 808 O O . PHE A 1 92 ? 1.329 3.244 -5.004 1.00 98.31 92 PHE A O 1
ATOM 815 N N . VAL A 1 93 ? 3.457 3.172 -4.306 1.00 98.31 93 VAL A N 1
ATOM 816 C CA . VAL A 1 93 ? 3.351 4.287 -3.370 1.00 98.31 93 VAL A CA 1
ATOM 817 C C . VAL A 1 93 ? 4.118 5.473 -3.925 1.00 98.31 93 VAL A C 1
ATOM 819 O O . VAL A 1 93 ? 5.307 5.360 -4.226 1.00 98.31 93 VAL A O 1
ATOM 822 N N . GLU A 1 94 ? 3.436 6.604 -4.053 1.00 97.88 94 GLU A N 1
ATOM 823 C CA . GLU A 1 94 ? 3.974 7.850 -4.585 1.00 97.88 94 GLU A CA 1
ATOM 824 C C . GLU A 1 94 ? 4.136 8.910 -3.492 1.00 97.88 94 GLU A C 1
ATOM 826 O O . GLU A 1 94 ? 3.297 9.057 -2.597 1.00 97.88 94 GLU A O 1
ATOM 831 N N . GLN A 1 95 ? 5.208 9.692 -3.606 1.00 97.62 95 GLN A N 1
ATOM 832 C CA . GLN A 1 95 ? 5.403 10.939 -2.882 1.00 97.62 95 GLN A CA 1
ATOM 833 C C . GLN A 1 95 ? 5.949 11.994 -3.844 1.00 97.62 95 GLN A C 1
ATOM 835 O O . GLN A 1 95 ? 6.947 11.766 -4.518 1.00 97.62 95 GLN A O 1
ATOM 840 N N . ASN A 1 96 ? 5.305 13.163 -3.908 1.00 95.44 96 ASN A N 1
ATOM 841 C CA . ASN A 1 96 ? 5.730 14.288 -4.756 1.00 95.44 96 ASN A CA 1
ATOM 842 C C . ASN A 1 96 ? 5.944 13.924 -6.244 1.00 95.44 96 ASN A C 1
ATOM 844 O O . ASN A 1 96 ? 6.830 14.478 -6.893 1.00 95.44 96 ASN A O 1
ATOM 848 N N . GLY A 1 97 ? 5.129 13.014 -6.788 1.00 93.62 97 GLY A N 1
ATOM 849 C CA . GLY A 1 97 ? 5.223 12.576 -8.186 1.00 93.62 97 GLY A CA 1
ATOM 850 C C . GLY A 1 97 ? 6.281 11.500 -8.455 1.00 93.62 97 GLY A C 1
ATOM 851 O O . GLY A 1 97 ? 6.531 11.171 -9.614 1.00 93.62 97 GLY A O 1
ATOM 852 N N . GLU A 1 98 ? 6.922 10.963 -7.414 1.00 96.19 98 GLU A N 1
ATOM 853 C CA . GLU A 1 98 ? 7.893 9.878 -7.533 1.00 96.19 98 GLU A CA 1
ATOM 854 C C . GLU A 1 98 ? 7.412 8.617 -6.819 1.00 96.19 98 GLU A C 1
ATOM 856 O O . GLU A 1 98 ? 6.918 8.674 -5.692 1.00 96.19 98 GLU A O 1
ATOM 861 N N . ILE A 1 99 ? 7.608 7.457 -7.452 1.00 98.06 99 ILE A N 1
ATOM 862 C CA . ILE A 1 99 ? 7.395 6.165 -6.798 1.00 98.06 99 ILE A CA 1
ATOM 863 C C . ILE A 1 99 ? 8.492 5.959 -5.751 1.00 98.06 99 ILE A C 1
ATOM 865 O O . ILE A 1 99 ? 9.674 5.854 -6.085 1.00 98.06 99 ILE A O 1
ATOM 869 N N . VAL A 1 100 ? 8.082 5.887 -4.487 1.00 98.12 100 VAL A N 1
ATOM 870 C CA . VAL A 1 100 ? 8.959 5.742 -3.313 1.00 98.12 100 VAL A CA 1
ATOM 871 C C . VAL A 1 100 ? 8.779 4.406 -2.597 1.00 98.12 100 VAL A C 1
ATOM 873 O O . VAL A 1 100 ? 9.566 4.068 -1.713 1.00 98.12 100 VAL A O 1
ATOM 876 N N . GLY A 1 101 ? 7.772 3.620 -2.974 1.00 98.00 101 GLY A N 1
ATOM 877 C CA . GLY A 1 101 ? 7.555 2.312 -2.379 1.00 98.00 101 GLY A CA 1
ATOM 878 C C . GLY A 1 101 ? 6.487 1.488 -3.076 1.00 98.00 101 GLY A C 1
ATOM 879 O O . GLY A 1 101 ? 5.913 1.885 -4.090 1.00 98.00 101 GLY A O 1
ATOM 880 N N . LEU A 1 102 ? 6.261 0.299 -2.537 1.00 97.94 102 LEU A N 1
ATOM 881 C CA . LEU A 1 102 ? 5.239 -0.646 -2.966 1.00 97.94 102 LEU A CA 1
ATOM 882 C C . LEU A 1 102 ? 4.595 -1.223 -1.715 1.00 97.94 102 LEU A C 1
ATOM 884 O O . LEU A 1 102 ? 5.295 -1.590 -0.773 1.00 97.94 102 LEU A O 1
ATOM 888 N N . VAL A 1 103 ? 3.273 -1.307 -1.699 1.00 97.94 103 VAL A N 1
ATOM 889 C CA . VAL A 1 103 ? 2.528 -1.955 -0.624 1.00 97.94 103 VAL A CA 1
ATOM 890 C C . VAL A 1 103 ? 1.743 -3.125 -1.198 1.00 97.94 103 VAL A C 1
ATOM 892 O O . VAL A 1 103 ? 1.027 -2.981 -2.187 1.00 97.94 103 VAL A O 1
ATOM 895 N N . HIS A 1 104 ? 1.907 -4.295 -0.597 1.00 96.94 104 HIS A N 1
ATOM 896 C CA . HIS A 1 104 ? 1.237 -5.532 -0.979 1.00 96.94 104 HIS A CA 1
ATOM 897 C C . HIS A 1 104 ? 0.254 -5.957 0.117 1.00 96.94 104 HIS A C 1
ATOM 899 O O . HIS A 1 104 ? 0.426 -5.615 1.285 1.00 96.94 104 HIS A O 1
ATOM 905 N N . PHE A 1 105 ? -0.760 -6.751 -0.217 1.00 95.69 105 PHE A N 1
ATOM 906 C CA . PHE A 1 105 ? -1.766 -7.235 0.731 1.00 95.69 105 PHE A CA 1
ATOM 907 C C . PHE A 1 105 ? -1.145 -7.927 1.955 1.00 95.69 105 PHE A C 1
ATOM 909 O O . PHE A 1 105 ? -1.610 -7.784 3.086 1.00 95.69 105 PHE A O 1
ATOM 916 N N . SER A 1 106 ? -0.036 -8.642 1.756 1.00 94.38 106 SER A N 1
ATOM 917 C CA . SER A 1 106 ? 0.714 -9.293 2.838 1.00 94.38 106 SER A CA 1
ATOM 918 C C . SER A 1 106 ? 1.280 -8.309 3.871 1.00 94.38 106 SER A C 1
ATOM 920 O O . SER A 1 106 ? 1.487 -8.709 5.022 1.00 94.38 106 SER A O 1
ATOM 922 N N . ASP A 1 107 ? 1.458 -7.030 3.519 1.00 95.69 107 ASP A N 1
ATOM 923 C CA . ASP A 1 107 ? 1.899 -5.970 4.429 1.00 95.69 107 ASP A CA 1
ATOM 924 C C . ASP A 1 107 ? 0.860 -5.649 5.506 1.00 95.69 107 ASP A C 1
ATOM 926 O O . ASP A 1 107 ? 1.219 -5.127 6.564 1.00 95.69 107 ASP A O 1
ATOM 930 N N . LEU A 1 108 ? -0.401 -6.067 5.328 1.00 94.00 108 LEU A N 1
ATOM 931 C CA . LEU A 1 108 ? -1.416 -6.024 6.385 1.00 94.00 108 LEU A CA 1
ATOM 932 C C . LEU A 1 108 ? -1.042 -6.867 7.617 1.00 94.00 108 LEU A C 1
ATOM 934 O O . LEU A 1 108 ? -1.595 -6.677 8.700 1.00 94.00 108 LEU A O 1
ATOM 938 N N . ASN A 1 109 ? -0.054 -7.758 7.500 1.00 93.69 109 ASN A N 1
ATOM 939 C CA . ASN A 1 109 ? 0.473 -8.519 8.631 1.00 93.69 109 ASN A CA 1
ATOM 940 C C . ASN A 1 109 ? 1.525 -7.761 9.458 1.00 93.69 109 ASN A C 1
ATOM 942 O O . ASN A 1 109 ? 1.927 -8.259 10.523 1.00 93.69 109 ASN A O 1
ATOM 946 N N . LYS A 1 110 ? 1.985 -6.588 8.999 1.00 95.56 110 LYS A N 1
ATOM 947 C CA . LYS A 1 110 ? 3.003 -5.774 9.681 1.00 95.56 110 LYS A CA 1
ATOM 948 C C . LYS A 1 110 ? 2.464 -5.184 10.987 1.00 95.56 110 LYS A C 1
ATOM 950 O O . LYS A 1 110 ? 1.265 -4.989 11.186 1.00 95.56 110 LYS A O 1
ATOM 955 N N . GLN A 1 111 ? 3.379 -4.900 11.914 1.00 94.44 111 GLN A N 1
ATOM 956 C CA . GLN A 1 111 ? 3.051 -4.517 13.292 1.00 94.44 111 GLN A CA 1
ATOM 957 C C . GLN A 1 111 ? 2.134 -3.286 13.385 1.00 94.44 111 GLN A C 1
ATOM 959 O O . GLN A 1 111 ? 1.221 -3.279 14.207 1.00 94.44 111 GLN A O 1
ATOM 964 N N . TYR A 1 112 ? 2.326 -2.279 12.529 1.00 93.75 112 TYR A N 1
ATOM 965 C CA . TYR A 1 112 ? 1.494 -1.070 12.510 1.00 93.75 112 TYR A CA 1
ATOM 966 C C . TYR A 1 112 ? 0.019 -1.355 12.197 1.00 93.75 112 TYR A C 1
ATOM 968 O O . TYR A 1 112 ? -0.865 -0.769 12.818 1.00 93.75 112 TYR A O 1
ATOM 976 N N . VAL A 1 113 ? -0.261 -2.314 11.313 1.00 93.00 113 VAL A N 1
ATOM 977 C CA . VAL A 1 113 ? -1.635 -2.725 10.984 1.00 93.00 113 VAL A CA 1
ATOM 978 C C . VAL A 1 113 ? -2.251 -3.517 12.136 1.00 93.00 113 VAL A C 1
ATOM 980 O O . VAL A 1 113 ? -3.421 -3.342 12.463 1.00 93.00 113 VAL A O 1
ATOM 983 N N . ARG A 1 114 ? -1.457 -4.324 12.851 1.00 92.19 114 ARG A N 1
ATOM 984 C CA . ARG A 1 114 ? -1.936 -4.988 14.077 1.00 92.19 114 ARG A CA 1
ATOM 985 C C . ARG A 1 114 ? -2.348 -3.977 15.145 1.00 92.19 114 ARG A C 1
ATOM 987 O O . ARG A 1 114 ? -3.366 -4.176 15.799 1.00 92.19 114 ARG A O 1
ATOM 994 N N . ILE A 1 115 ? -1.591 -2.888 15.304 1.00 90.31 115 ILE A N 1
ATOM 995 C CA . ILE A 1 115 ? -1.949 -1.787 16.213 1.00 90.31 115 ILE A CA 1
ATOM 996 C C . ILE A 1 115 ? -3.294 -1.177 15.802 1.00 90.31 115 ILE A C 1
ATOM 998 O O . ILE A 1 115 ? -4.163 -1.013 16.657 1.00 90.31 115 ILE A O 1
ATOM 1002 N N . LEU A 1 116 ? -3.497 -0.919 14.505 1.00 89.38 116 LEU A N 1
ATOM 1003 C CA . LEU A 1 116 ? -4.778 -0.444 13.979 1.00 89.38 116 LEU A CA 1
ATOM 1004 C C . LEU A 1 116 ? -5.933 -1.392 14.344 1.00 89.38 116 LEU A C 1
ATOM 1006 O O . LEU A 1 116 ? -6.970 -0.944 14.830 1.00 89.38 116 LEU A O 1
ATOM 1010 N N . PHE A 1 117 ? -5.753 -2.705 14.181 1.00 89.25 117 PHE A N 1
ATOM 1011 C CA . PHE A 1 117 ? -6.787 -3.679 14.538 1.00 89.25 117 PHE A CA 1
ATOM 1012 C C . PHE A 1 117 ? -7.065 -3.752 16.040 1.00 89.25 117 PHE A C 1
ATOM 1014 O O . PHE A 1 117 ? -8.229 -3.833 16.427 1.00 89.25 117 PHE A O 1
ATOM 1021 N N . TYR A 1 118 ? -6.047 -3.669 16.902 1.00 89.00 118 TYR A N 1
ATOM 1022 C CA . TYR A 1 118 ? -6.276 -3.602 18.351 1.00 89.00 118 TYR A CA 1
ATOM 1023 C C . TYR A 1 118 ? -7.114 -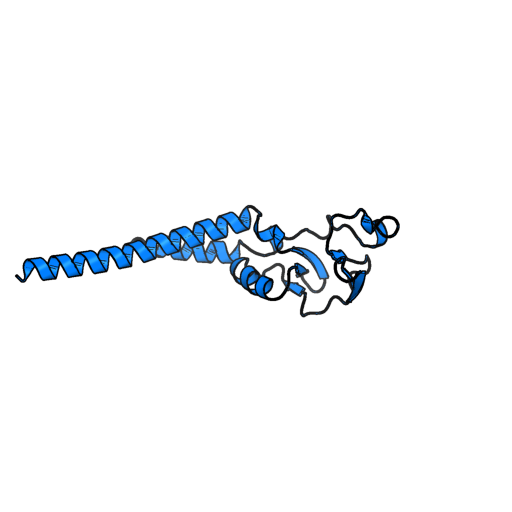2.388 18.742 1.00 89.00 118 TYR A C 1
ATOM 1025 O O . TYR A 1 118 ? -8.012 -2.488 19.580 1.00 89.00 118 TYR A O 1
ATOM 1033 N N . ILE A 1 119 ? -6.846 -1.258 18.097 1.00 84.62 119 ILE A N 1
ATOM 1034 C CA . ILE A 1 119 ? -7.603 -0.028 18.271 1.00 84.62 119 ILE A CA 1
ATOM 1035 C C . ILE A 1 119 ? -9.075 -0.222 17.851 1.00 84.62 119 ILE A C 1
ATOM 1037 O O . ILE A 1 119 ? -9.981 0.109 18.616 1.00 84.62 119 ILE A O 1
ATOM 1041 N N . ILE A 1 120 ? -9.319 -0.820 16.679 1.00 86.12 120 ILE A N 1
ATOM 1042 C CA . ILE A 1 120 ? -10.668 -1.128 16.169 1.00 86.12 120 ILE A CA 1
ATOM 1043 C C . ILE A 1 120 ? -11.445 -2.022 17.133 1.00 86.12 120 ILE A C 1
ATOM 1045 O O . ILE A 1 120 ? -12.601 -1.744 17.453 1.00 86.12 120 ILE A O 1
ATOM 1049 N N . ILE A 1 121 ? -10.813 -3.105 17.582 1.00 90.44 121 ILE A N 1
ATOM 1050 C CA . ILE A 1 121 ? -11.435 -4.089 18.470 1.00 90.44 121 ILE A CA 1
ATOM 1051 C C . ILE A 1 121 ? -11.792 -3.439 19.808 1.00 90.44 121 ILE A C 1
ATOM 1053 O O . ILE A 1 121 ? -12.898 -3.643 20.302 1.00 90.44 121 ILE A O 1
ATOM 1057 N N . SER A 1 122 ? -10.902 -2.604 20.350 1.00 86.69 122 SER A N 1
ATOM 1058 C CA . SER A 1 122 ? -11.152 -1.875 21.600 1.00 86.69 122 SER A CA 1
ATOM 1059 C C . SER A 1 122 ? -12.359 -0.938 21.480 1.00 86.69 122 SER A C 1
ATOM 1061 O O . SER A 1 122 ? -13.210 -0.881 22.368 1.00 86.69 122 SER A O 1
ATOM 1063 N N . GLU A 1 123 ? -12.480 -0.227 20.357 1.00 84.62 123 GLU A N 1
ATOM 1064 C CA . GLU A 1 123 ? -13.635 0.633 20.081 1.00 84.62 123 GLU A CA 1
ATOM 1065 C C . GLU A 1 123 ? -14.943 -0.148 19.953 1.00 84.62 123 GLU A C 1
ATOM 1067 O O . GLU A 1 123 ? -15.986 0.261 20.479 1.00 84.62 123 GLU A O 1
ATOM 1072 N N . LEU A 1 124 ? -14.899 -1.286 19.261 1.00 89.19 124 LEU A N 1
ATOM 1073 C CA . LEU A 1 124 ? -16.046 -2.174 19.134 1.00 89.19 124 LEU A CA 1
ATOM 1074 C C . LEU A 1 124 ? -16.492 -2.687 20.507 1.00 89.19 124 LEU A C 1
ATOM 1076 O O . LEU A 1 124 ? -17.681 -2.618 20.818 1.00 89.19 124 LEU A O 1
ATOM 1080 N N . GLU A 1 125 ? -15.555 -3.135 21.342 1.00 91.06 125 GLU A N 1
ATOM 1081 C CA . GLU A 1 125 ? -15.825 -3.620 22.697 1.00 91.06 125 GLU A CA 1
ATOM 1082 C C . GLU A 1 125 ? -16.533 -2.552 23.543 1.00 91.06 125 GLU A C 1
ATOM 1084 O O . GLU A 1 125 ? -17.577 -2.817 24.147 1.00 91.06 125 GLU A O 1
ATOM 1089 N N . LEU A 1 126 ? -16.036 -1.312 23.524 1.00 86.94 126 LEU A N 1
ATOM 1090 C CA . LEU A 1 126 ? -16.651 -0.204 24.257 1.00 86.94 126 LEU A CA 1
ATOM 1091 C C . LEU A 1 126 ? -18.069 0.110 23.774 1.00 86.94 126 LEU A C 1
ATOM 1093 O O . LEU A 1 126 ? -18.948 0.415 24.589 1.00 86.94 126 LEU A O 1
ATOM 1097 N N . LYS A 1 127 ? -18.316 0.046 22.462 1.00 86.38 127 LYS A N 1
ATOM 1098 C CA . LYS A 1 127 ? -19.656 0.247 21.890 1.00 86.38 127 LYS A CA 1
ATOM 1099 C C . LYS A 1 127 ? -20.595 -0.898 22.258 1.00 86.38 127 LYS A C 1
ATOM 1101 O O . LYS A 1 127 ? -21.719 -0.636 22.681 1.00 86.38 127 LYS A O 1
ATOM 1106 N N . MET A 1 128 ? -20.131 -2.144 22.184 1.00 88.81 128 MET A N 1
ATOM 1107 C CA . MET A 1 128 ? -20.904 -3.317 22.600 1.00 88.81 128 MET A CA 1
ATOM 1108 C C . MET A 1 128 ? -21.274 -3.252 24.083 1.00 88.81 128 MET A C 1
ATOM 1110 O O . MET A 1 128 ? -22.423 -3.497 24.440 1.00 88.81 128 MET A O 1
ATOM 1114 N N . HIS A 1 129 ? -20.342 -2.844 24.946 1.00 87.75 129 HIS A N 1
ATOM 1115 C CA . HIS A 1 129 ? -20.600 -2.691 26.375 1.00 87.75 129 HIS A CA 1
ATOM 1116 C C . HIS A 1 129 ? -21.700 -1.656 26.670 1.00 87.75 129 HIS A C 1
ATOM 1118 O O . HIS A 1 129 ? -22.527 -1.870 27.558 1.00 87.75 129 HIS A O 1
ATOM 1124 N N . LYS A 1 130 ? -21.760 -0.550 25.912 1.00 87.38 130 LYS A N 1
ATOM 1125 C CA . LYS A 1 130 ? -22.852 0.436 26.032 1.00 87.38 130 LYS A CA 1
ATOM 1126 C C . LYS A 1 130 ? -24.203 -0.178 25.671 1.00 87.38 130 LYS A C 1
ATOM 1128 O O . LYS A 1 130 ? -25.121 -0.094 26.480 1.00 87.38 130 LYS A O 1
ATOM 1133 N N . VAL A 1 131 ? -24.284 -0.867 24.531 1.00 89.94 131 VAL A N 1
ATOM 1134 C CA . VAL A 1 131 ? -25.513 -1.543 24.075 1.00 89.94 131 VAL A CA 1
ATOM 1135 C C . VAL A 1 131 ? -25.987 -2.588 25.089 1.00 89.94 131 VAL A C 1
ATOM 1137 O O . VAL A 1 131 ? -27.175 -2.661 25.399 1.00 89.94 131 VAL A O 1
ATOM 1140 N N . CYS A 1 132 ? -25.068 -3.384 25.643 1.00 88.38 132 CYS A N 1
ATOM 1141 C CA . CYS A 1 132 ? -25.400 -4.352 26.685 1.00 88.38 132 CYS A CA 1
ATOM 1142 C C . CYS A 1 132 ? -25.969 -3.658 27.930 1.00 88.38 132 CYS A C 1
ATOM 1144 O O . CYS A 1 132 ? -27.026 -4.053 28.413 1.00 88.38 132 CYS A O 1
ATOM 1146 N N . ASN A 1 133 ? -25.315 -2.605 28.429 1.00 86.50 133 ASN A N 1
ATOM 1147 C CA . ASN A 1 133 ? -25.773 -1.891 29.624 1.00 86.50 133 ASN A CA 1
ATOM 1148 C C . ASN A 1 133 ? -27.121 -1.189 29.438 1.00 86.50 133 ASN A C 1
ATOM 1150 O O . ASN A 1 133 ? -27.912 -1.151 30.377 1.00 86.50 133 ASN A O 1
ATOM 1154 N N . GLU A 1 134 ? -27.394 -0.641 28.255 1.00 83.00 134 GLU A N 1
ATOM 1155 C CA . GLU A 1 134 ? -28.698 -0.054 27.930 1.00 83.00 134 GLU A CA 1
ATOM 1156 C C . GLU A 1 134 ? -29.803 -1.114 28.026 1.00 83.00 134 GLU A C 1
ATOM 1158 O O . GLU A 1 134 ? -30.750 -0.937 28.792 1.00 83.00 134 GLU A O 1
ATOM 1163 N N . LYS A 1 135 ? -29.608 -2.278 27.392 1.00 75.75 135 LYS A N 1
ATOM 1164 C CA . LYS A 1 135 ? -30.554 -3.402 27.483 1.00 75.75 135 LYS A CA 1
ATOM 1165 C C . LYS A 1 135 ? -30.725 -3.949 28.902 1.00 75.75 135 LYS A C 1
ATOM 1167 O O . LYS A 1 135 ? -31.831 -4.314 29.294 1.00 75.75 135 LYS A O 1
ATOM 1172 N N . TYR A 1 136 ? -29.651 -4.027 29.689 1.00 71.50 136 TYR A N 1
ATOM 1173 C CA . TYR A 1 136 ? -29.746 -4.472 31.084 1.00 71.50 136 TYR A CA 1
ATOM 1174 C C . TYR A 1 136 ? -30.578 -3.508 31.942 1.00 71.50 136 TYR A C 1
ATOM 1176 O O . TYR A 1 136 ? -31.368 -3.963 32.769 1.00 71.50 136 TYR A O 1
ATOM 1184 N N . ARG A 1 137 ? -30.448 -2.191 31.736 1.00 66.81 137 ARG A N 1
ATOM 1185 C CA . ARG A 1 137 ? -31.219 -1.182 32.484 1.00 66.81 137 ARG A CA 1
ATOM 1186 C C . ARG A 1 137 ? -32.702 -1.194 32.125 1.00 66.81 137 ARG A C 1
ATOM 1188 O O . ARG A 1 137 ? -33.525 -1.104 33.030 1.00 66.81 137 ARG A O 1
ATOM 1195 N N . GLU A 1 138 ? -33.038 -1.361 30.847 1.00 68.88 138 GLU A N 1
ATOM 1196 C CA . GLU A 1 138 ? -34.430 -1.512 30.395 1.00 68.88 138 GLU A CA 1
ATOM 1197 C C . GLU A 1 138 ? -35.117 -2.704 31.082 1.00 68.88 138 GLU A C 1
ATOM 1199 O O . GLU A 1 138 ? -36.213 -2.559 31.625 1.00 68.88 138 GLU A O 1
ATOM 1204 N N . ASN A 1 139 ? -34.429 -3.849 31.165 1.00 63.84 139 ASN A N 1
ATOM 1205 C CA . ASN A 1 139 ? -34.945 -5.043 31.839 1.00 63.84 139 ASN A CA 1
ATOM 1206 C C . ASN A 1 139 ? -35.154 -4.839 33.352 1.00 63.84 139 ASN A C 1
ATOM 1208 O O . ASN A 1 139 ? -36.144 -5.314 33.907 1.00 63.84 139 ASN A O 1
ATOM 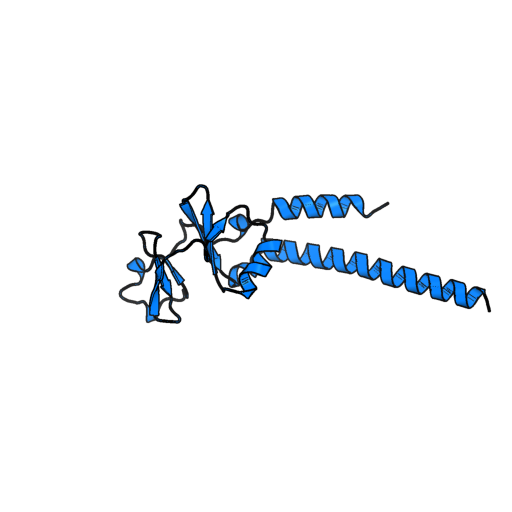1212 N N . GLU A 1 140 ? -34.254 -4.133 34.048 1.00 65.94 140 GLU A N 1
ATOM 1213 C CA . GLU A 1 140 ? -34.441 -3.836 35.477 1.00 65.94 140 GLU A CA 1
ATOM 1214 C C . GLU A 1 140 ? -35.635 -2.912 35.741 1.00 65.94 140 GLU A C 1
ATOM 1216 O O . GLU A 1 140 ? -36.344 -3.085 36.737 1.00 65.94 140 GLU A O 1
ATOM 1221 N N . GLU A 1 141 ? -35.855 -1.915 34.884 1.00 67.50 141 GLU A N 1
ATOM 1222 C CA . GLU A 1 141 ? -37.011 -1.028 35.003 1.00 67.50 141 GLU A CA 1
ATOM 1223 C C . GLU A 1 141 ? -38.326 -1.766 34.748 1.00 67.50 141 GLU A C 1
ATOM 1225 O O . GLU A 1 141 ? -39.320 -1.481 35.413 1.00 67.50 141 GLU A O 1
ATOM 1230 N N . GLU A 1 142 ? -38.340 -2.733 33.831 1.00 60.34 142 GLU A N 1
ATOM 1231 C CA . GLU A 1 142 ? -39.512 -3.562 33.553 1.00 60.34 142 GLU A CA 1
ATOM 1232 C C . GLU A 1 142 ? -39.849 -4.509 34.715 1.00 60.34 142 GLU A C 1
ATOM 1234 O O . GLU A 1 142 ? -41.020 -4.685 35.054 1.00 60.34 142 GLU A O 1
ATOM 1239 N N . ILE A 1 143 ? -38.827 -5.071 35.374 1.00 65.12 143 ILE A N 1
ATOM 1240 C CA . ILE A 1 143 ? -38.992 -5.909 36.571 1.00 65.12 143 ILE A CA 1
ATOM 1241 C C . ILE A 1 143 ? -39.511 -5.081 37.755 1.00 65.12 143 ILE A C 1
ATOM 1243 O O . ILE A 1 143 ? -40.368 -5.557 38.487 1.00 65.12 143 ILE A O 1
ATOM 1247 N N . LYS A 1 144 ? -39.046 -3.837 37.935 1.00 62.03 144 LYS A N 1
ATOM 1248 C CA . LYS A 1 144 ? -39.496 -2.948 39.028 1.00 62.03 144 LYS A CA 1
ATOM 1249 C C . LYS A 1 144 ? -40.917 -2.396 38.846 1.00 62.03 144 LYS A C 1
ATOM 1251 O O . LYS A 1 144 ? -41.471 -1.852 39.797 1.00 62.03 144 LYS A O 1
ATOM 1256 N N . ARG A 1 145 ? -41.489 -2.476 37.638 1.00 59.44 145 ARG A N 1
ATOM 1257 C CA . ARG A 1 145 ? -42.865 -2.033 37.329 1.00 59.44 145 ARG A CA 1
ATOM 1258 C C . ARG A 1 145 ? -43.916 -3.142 37.481 1.00 59.44 145 ARG A C 1
ATOM 1260 O O . ARG A 1 145 ? -45.100 -2.844 37.327 1.00 59.44 145 ARG A O 1
ATOM 1267 N N . LYS A 1 146 ? -43.503 -4.384 37.740 1.00 51.88 146 LYS A N 1
ATOM 1268 C CA . LYS A 1 146 ? -44.377 -5.532 38.027 1.00 51.88 146 LYS A CA 1
ATOM 1269 C C . LYS A 1 146 ? -44.416 -5.812 39.523 1.00 51.88 146 LYS A C 1
ATOM 1271 O O . LYS A 1 146 ? -45.490 -6.258 39.976 1.00 51.88 146 LYS A O 1
#